Protein AF-A0AA41K4N7-F1 (afdb_monomer)

Radius of gyration: 13.3 Å; Cα contacts (8 Å, |Δi|>4): 81; chains: 1; bounding box: 27×21×44 Å

pLDDT: mean 80.37, std 16.08, range [36.47, 93.69]

Sequence (60 aa):
MKEKINDYEMSIRKTTKKFAKCSICGYQRPEMYLIHRRGDSYYLCRECVSYFLAIAALME

Solvent-accessible surface area (backbone atoms only — not comparable to full-atom values): 3706 Å² total; per-residue (Å²): 131,87,81,73,85,72,90,67,64,63,49,78,42,83,39,79,64,71,82,51,44,16,74,83,80,61,52,70,44,79,57,32,29,42,36,37,46,89,90,45,78,42,43,27,33,65,69,56,46,52,52,52,51,54,53,56,67,70,73,110

Secondary structure (DSSP, 8-state):
------TT-EEEEEE--TTPBPTTT--B-SSEEEEEETTEEEEEEHHHHHHHHHHHHHT-

Foldseek 3Di:
DDPPPPVDPKDKDWDQPQPDAFPPPRDGDRTWIWIDDPNDITIHHPVVVVVVVVVVVVVD

Mean predicted aligned error: 7.54 Å

Structure (mmCIF, N/CA/C/O backbone):
data_AF-A0AA41K4N7-F1
#
_entry.id   AF-A0AA41K4N7-F1
#
loop_
_atom_site.group_PDB
_atom_site.id
_atom_site.type_symbol
_atom_site.label_atom_id
_atom_site.label_alt_id
_atom_site.label_comp_id
_atom_site.label_asym_id
_atom_site.label_entity_id
_atom_site.label_seq_id
_atom_site.pdbx_PDB_ins_code
_atom_site.Cartn_x
_atom_site.Cartn_y
_atom_site.Cartn_z
_atom_site.occupancy
_atom_site.B_iso_or_equiv
_atom_site.auth_seq_id
_atom_site.auth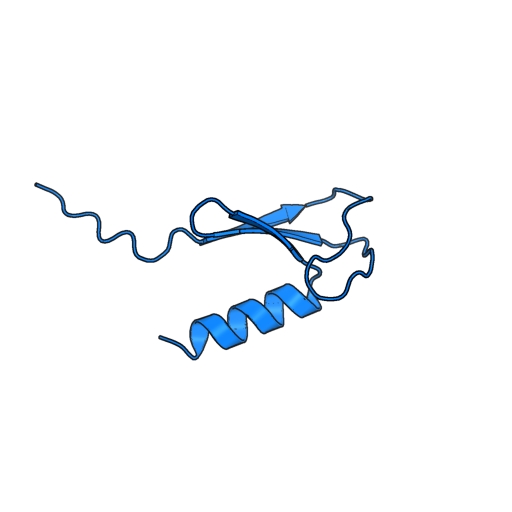_comp_id
_atom_site.auth_asym_id
_atom_site.auth_atom_id
_atom_site.pdbx_PDB_model_num
ATOM 1 N N . MET A 1 1 ? 2.732 13.957 -34.376 1.00 36.47 1 MET A N 1
ATOM 2 C CA . MET A 1 1 ? 2.175 12.877 -33.538 1.00 36.47 1 MET A CA 1
ATOM 3 C C . MET A 1 1 ? 3.005 12.855 -32.263 1.00 36.47 1 MET A C 1
ATOM 5 O O . MET A 1 1 ? 4.194 12.607 -32.359 1.00 36.47 1 MET A O 1
ATOM 9 N N . LYS A 1 2 ? 2.474 13.311 -31.119 1.00 41.28 2 LYS A N 1
ATOM 10 C CA . LYS A 1 2 ? 3.254 13.345 -29.868 1.00 41.28 2 LYS A CA 1
ATOM 11 C C . LYS A 1 2 ? 3.191 11.952 -29.251 1.00 41.28 2 LYS A C 1
ATOM 13 O O . LYS A 1 2 ? 2.190 11.623 -28.622 1.00 41.28 2 LYS A O 1
ATOM 18 N N . GLU A 1 3 ? 4.220 11.144 -29.475 1.00 41.72 3 GLU A N 1
ATOM 19 C CA . GLU A 1 3 ? 4.439 9.915 -28.714 1.00 41.72 3 GLU A CA 1
ATOM 20 C C . GLU A 1 3 ? 4.640 10.295 -27.247 1.00 41.72 3 GLU A C 1
ATOM 22 O O . GLU A 1 3 ? 5.674 10.823 -26.844 1.00 41.72 3 GLU A O 1
ATOM 27 N N . LYS A 1 4 ? 3.592 10.099 -26.444 1.00 41.06 4 LYS A N 1
ATOM 28 C CA . LYS A 1 4 ? 3.723 10.061 -24.993 1.00 41.06 4 LYS A CA 1
ATOM 29 C C . LYS A 1 4 ? 4.275 8.687 -24.653 1.00 41.06 4 LYS A C 1
ATOM 31 O O . LYS A 1 4 ? 3.512 7.732 -24.549 1.00 41.06 4 LYS A O 1
ATOM 36 N N . ILE A 1 5 ? 5.588 8.597 -24.491 1.00 44.06 5 ILE A N 1
ATOM 37 C CA . ILE A 1 5 ? 6.204 7.469 -23.795 1.00 44.06 5 ILE A CA 1
ATOM 38 C C . ILE A 1 5 ? 5.745 7.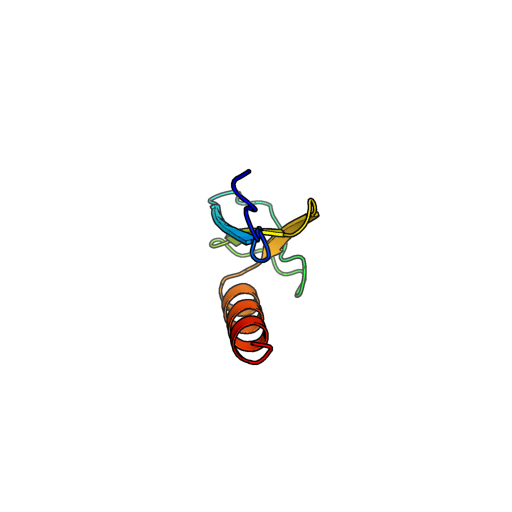594 -22.337 1.00 44.06 5 ILE A C 1
ATOM 40 O O . ILE A 1 5 ? 6.265 8.404 -21.575 1.00 44.06 5 ILE A O 1
ATOM 44 N N . ASN A 1 6 ? 4.665 6.895 -21.994 1.00 48.31 6 ASN A N 1
ATOM 45 C CA . ASN A 1 6 ? 4.026 6.932 -20.681 1.00 48.31 6 ASN A CA 1
ATOM 46 C C . ASN A 1 6 ? 4.445 5.676 -19.901 1.00 48.31 6 ASN A C 1
ATOM 48 O O . ASN A 1 6 ? 3.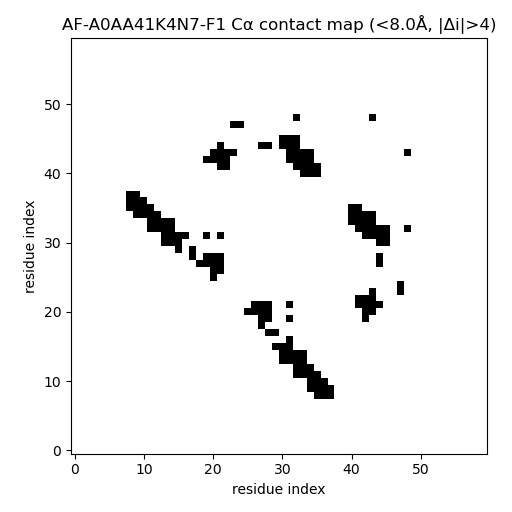612 4.858 -19.527 1.00 48.31 6 ASN A O 1
ATOM 52 N N . ASP A 1 7 ? 5.751 5.495 -19.694 1.00 50.19 7 ASP A N 1
ATOM 53 C CA . ASP A 1 7 ? 6.298 4.304 -19.018 1.00 50.19 7 ASP A CA 1
ATOM 54 C C . ASP A 1 7 ? 6.147 4.343 -17.479 1.00 50.19 7 ASP A C 1
ATOM 56 O O . ASP A 1 7 ? 6.516 3.406 -16.775 1.00 50.19 7 ASP A O 1
ATOM 60 N N . TYR A 1 8 ? 5.525 5.397 -16.934 1.00 52.88 8 TYR A N 1
ATOM 61 C CA . TYR A 1 8 ? 5.462 5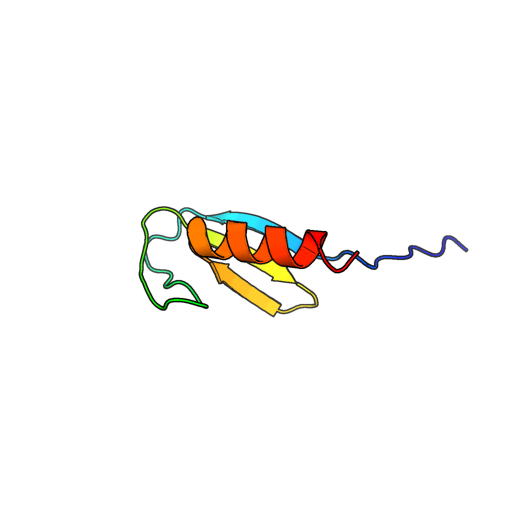.673 -15.494 1.00 52.88 8 TYR A CA 1
ATOM 62 C C . TYR A 1 8 ? 4.054 6.026 -14.982 1.00 52.88 8 TYR A C 1
ATOM 64 O O . TYR A 1 8 ? 3.897 6.938 -14.173 1.00 52.88 8 TYR A O 1
ATOM 72 N N . GLU A 1 9 ? 2.995 5.314 -15.389 1.00 70.19 9 GLU A N 1
ATOM 73 C CA . GLU A 1 9 ? 1.675 5.464 -14.739 1.00 70.19 9 GLU A CA 1
ATOM 74 C C . GLU A 1 9 ? 1.646 4.799 -13.349 1.00 70.19 9 GLU A C 1
ATOM 76 O O . GLU A 1 9 ? 0.905 3.846 -13.089 1.00 70.19 9 GLU A O 1
ATOM 81 N N . MET A 1 10 ? 2.489 5.296 -12.442 1.00 78.12 10 MET A N 1
ATOM 82 C CA . MET A 1 10 ? 2.401 5.040 -11.015 1.00 78.12 10 MET A CA 1
ATOM 83 C C . MET A 1 10 ? 2.037 6.337 -10.295 1.00 78.12 10 MET A C 1
ATOM 85 O O . MET A 1 10 ? 2.737 7.339 -10.409 1.00 78.12 10 MET A O 1
ATOM 89 N N . SER A 1 11 ? 0.956 6.324 -9.516 1.00 86.50 11 SER A N 1
ATOM 90 C CA . SER A 1 11 ? 0.612 7.440 -8.630 1.00 86.50 11 SER A CA 1
ATOM 91 C C . SER A 1 11 ? 0.483 6.966 -7.192 1.00 86.50 11 SER A C 1
ATOM 93 O O . SER A 1 11 ? -0.055 5.893 -6.923 1.00 86.50 11 SER A O 1
ATOM 95 N N . ILE A 1 12 ? 0.987 7.775 -6.262 1.00 88.12 12 ILE A N 1
ATOM 96 C CA . ILE A 1 12 ? 0.957 7.488 -4.830 1.00 88.12 12 ILE A CA 1
ATOM 97 C C . ILE A 1 12 ? 0.224 8.627 -4.140 1.00 88.12 12 ILE A C 1
ATOM 99 O O . ILE A 1 12 ? 0.575 9.795 -4.302 1.00 88.12 12 ILE A O 1
ATOM 103 N N . ARG A 1 13 ? -0.804 8.296 -3.360 1.00 90.19 13 ARG A N 1
ATOM 104 C CA . ARG A 1 13 ? -1.580 9.274 -2.593 1.00 90.19 13 ARG A CA 1
ATOM 105 C C . ARG A 1 13 ? -1.682 8.826 -1.148 1.00 90.19 13 ARG A C 1
ATOM 107 O O . ARG A 1 13 ? -2.089 7.699 -0.873 1.00 90.19 13 ARG A O 1
ATOM 114 N N . LYS A 1 14 ? -1.357 9.714 -0.208 1.00 89.06 14 LYS A N 1
ATOM 115 C CA . LYS A 1 14 ? -1.636 9.469 1.211 1.00 89.06 14 LYS A CA 1
ATOM 116 C C . LYS A 1 14 ? -3.151 9.396 1.406 1.00 89.06 14 LYS A C 1
ATOM 118 O O . LYS A 1 14 ? -3.887 10.231 0.886 1.00 89.06 14 LYS A O 1
ATOM 123 N N . THR A 1 15 ? -3.618 8.397 2.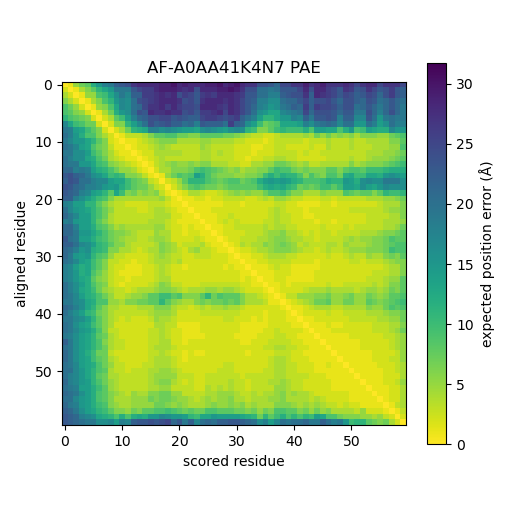144 1.00 84.06 15 THR A N 1
ATOM 124 C CA . THR A 1 15 ? -5.039 8.198 2.426 1.00 84.06 15 THR A CA 1
ATOM 125 C C . THR A 1 15 ? -5.284 8.123 3.926 1.00 84.06 15 THR A C 1
ATOM 127 O O . THR A 1 15 ? -4.508 7.541 4.679 1.00 84.06 15 THR A O 1
ATOM 130 N N . THR A 1 16 ? -6.392 8.713 4.364 1.00 75.75 16 THR A N 1
ATOM 131 C CA . THR A 1 16 ? -6.879 8.666 5.750 1.00 75.75 16 THR A CA 1
ATOM 132 C C . THR A 1 16 ? -7.873 7.525 5.970 1.00 75.75 16 THR A C 1
ATOM 134 O O . THR A 1 16 ? -8.570 7.487 6.986 1.00 75.75 16 THR A O 1
ATOM 137 N N . LYS A 1 17 ? -7.977 6.587 5.015 1.00 75.69 17 LYS A N 1
ATOM 138 C CA . LYS A 1 17 ? -8.929 5.475 5.069 1.00 75.69 17 LYS A CA 1
ATOM 139 C C . LYS A 1 17 ? -8.551 4.523 6.205 1.00 75.69 17 LYS A C 1
ATOM 141 O O . LYS A 1 17 ? -7.742 3.615 6.047 1.00 75.69 17 LYS A O 1
ATOM 146 N N . LYS A 1 18 ? -9.185 4.746 7.357 1.00 64.75 18 LYS A N 1
ATOM 147 C CA . LYS A 1 18 ? -8.856 4.144 8.656 1.00 64.75 18 LYS A CA 1
ATOM 148 C C . LYS A 1 18 ? -8.932 2.614 8.695 1.00 64.75 18 LYS A C 1
ATOM 150 O O . LYS A 1 18 ? -8.347 2.027 9.593 1.00 64.75 18 LYS A O 1
ATOM 155 N N . PHE A 1 19 ? -9.630 1.979 7.748 1.00 71.62 19 PHE A N 1
ATOM 156 C CA . PHE A 1 19 ? -9.922 0.537 7.739 1.00 71.62 19 PHE A CA 1
ATOM 157 C C . PHE A 1 19 ? -9.188 -0.266 6.653 1.00 71.62 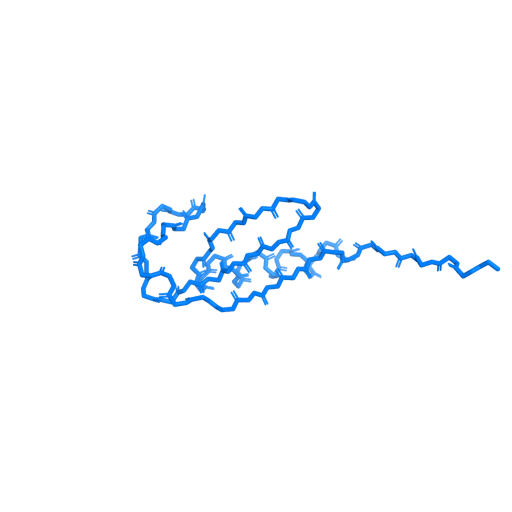19 PHE A C 1
ATOM 159 O O . PHE A 1 19 ? -9.464 -1.450 6.480 1.00 71.62 19 PHE A O 1
ATOM 166 N N . ALA A 1 20 ? -8.264 0.345 5.905 1.00 80.31 20 ALA A N 1
ATOM 167 C CA . ALA A 1 20 ? -7.485 -0.392 4.915 1.00 80.31 20 ALA A CA 1
ATOM 168 C C . ALA A 1 20 ? -6.342 -1.177 5.586 1.00 80.31 20 ALA A C 1
ATOM 170 O O . ALA A 1 20 ? -5.580 -0.622 6.380 1.00 80.31 20 ALA A O 1
ATOM 171 N N . LYS A 1 21 ? -6.210 -2.465 5.249 1.00 91.19 21 LYS A N 1
ATOM 172 C CA . LYS A 1 21 ? -5.033 -3.278 5.590 1.00 91.19 21 LYS A CA 1
ATOM 173 C 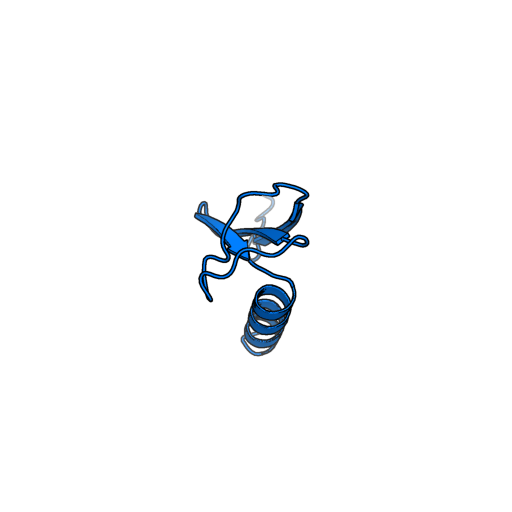C . LYS A 1 21 ? -3.966 -3.109 4.515 1.00 91.19 21 LYS A C 1
ATOM 175 O O . LYS A 1 21 ? -4.297 -2.929 3.345 1.00 91.19 21 LYS A O 1
ATOM 180 N N . CYS A 1 22 ? -2.699 -3.179 4.912 1.00 92.75 22 CYS A N 1
ATOM 181 C CA . CYS A 1 22 ? -1.597 -3.195 3.962 1.00 92.75 22 CYS A CA 1
ATOM 182 C C . CYS A 1 22 ? -1.690 -4.435 3.064 1.00 92.75 22 CYS A C 1
ATOM 184 O O . CYS A 1 22 ? -1.736 -5.551 3.577 1.00 92.75 22 CYS A O 1
ATOM 186 N N . SER A 1 23 ? -1.668 -4.251 1.744 1.00 92.56 23 SER A N 1
ATOM 187 C CA . SER A 1 23 ? -1.697 -5.341 0.762 1.00 92.56 23 SER A CA 1
ATOM 188 C C . SER A 1 23 ? -0.452 -6.235 0.819 1.00 92.56 23 SER A C 1
ATOM 190 O O . SER A 1 23 ? -0.509 -7.357 0.337 1.00 92.56 23 SER A O 1
ATOM 192 N N . ILE A 1 24 ? 0.655 -5.758 1.405 1.00 92.50 24 ILE A N 1
ATOM 193 C CA . ILE A 1 24 ? 1.907 -6.523 1.526 1.00 92.50 24 ILE A CA 1
ATOM 194 C C . ILE A 1 24 ? 2.000 -7.245 2.870 1.00 92.50 24 ILE A C 1
ATOM 196 O O . ILE A 1 24 ? 2.162 -8.457 2.910 1.00 92.50 24 ILE A O 1
ATOM 200 N N . CYS A 1 25 ? 1.902 -6.512 3.982 1.00 93.69 25 CYS A N 1
ATOM 201 C CA . CYS A 1 25 ? 2.144 -7.080 5.311 1.00 93.69 25 CYS A CA 1
ATOM 202 C C . CYS A 1 25 ? 0.866 -7.411 6.098 1.00 93.69 25 CYS A C 1
ATOM 204 O O . CYS A 1 25 ? 0.954 -7.933 7.203 1.00 93.69 25 CYS A O 1
ATOM 206 N N . GLY A 1 26 ? -0.323 -7.079 5.585 1.00 92.44 26 GLY A N 1
ATOM 207 C CA . GLY A 1 26 ? -1.614 -7.391 6.215 1.00 92.44 26 GLY A CA 1
ATOM 208 C C . GLY A 1 26 ? -1.987 -6.529 7.428 1.00 92.44 26 GLY A C 1
ATOM 209 O O . GLY A 1 26 ? -3.145 -6.538 7.851 1.00 92.44 26 GLY A O 1
ATOM 210 N N . TYR A 1 27 ? -1.052 -5.748 7.975 1.00 89.69 27 TYR A N 1
ATOM 211 C CA . TYR A 1 27 ? -1.308 -4.889 9.131 1.00 89.69 27 TYR A CA 1
ATOM 212 C C . TYR A 1 27 ? -2.155 -3.666 8.771 1.00 89.69 27 TYR A C 1
ATOM 214 O O . TYR A 1 27 ? -1.966 -3.027 7.734 1.00 89.69 27 TYR A O 1
ATOM 222 N N . GLN A 1 28 ? -3.067 -3.309 9.674 1.00 88.19 28 GLN A N 1
ATOM 223 C CA . GLN A 1 28 ? -3.804 -2.051 9.631 1.00 88.19 28 GLN A CA 1
ATOM 224 C C . GLN A 1 28 ? -2.985 -0.976 10.348 1.00 88.19 28 GLN A C 1
ATOM 226 O O . GLN A 1 28 ? -2.585 -1.149 11.500 1.00 88.19 28 GLN A O 1
ATOM 231 N N . ARG A 1 29 ? -2.716 0.134 9.661 1.00 87.12 29 ARG A N 1
ATOM 232 C CA . ARG A 1 29 ? -1.957 1.267 10.200 1.00 87.12 29 ARG A CA 1
ATOM 233 C C . ARG A 1 29 ? -2.778 2.554 10.043 1.00 87.12 29 ARG A C 1
ATOM 235 O O . ARG A 1 29 ? -3.596 2.638 9.131 1.00 87.12 29 ARG A O 1
ATOM 242 N N . PRO A 1 30 ? -2.580 3.558 10.914 1.00 84.06 30 PRO A N 1
ATOM 243 C CA . PRO A 1 30 ? -3.280 4.839 10.800 1.00 84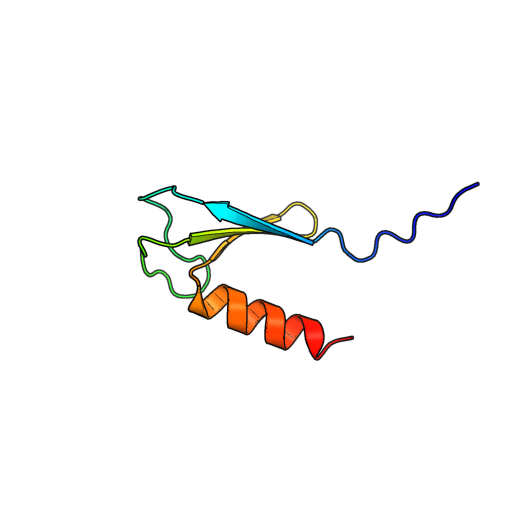.06 30 PRO A CA 1
ATOM 244 C C . PRO A 1 30 ? -2.841 5.634 9.564 1.00 84.06 30 PRO A C 1
ATOM 246 O O . PRO A 1 30 ? -3.636 6.377 8.994 1.00 84.06 30 PRO A O 1
ATOM 249 N N . GLU A 1 31 ? -1.587 5.468 9.144 1.00 88.44 31 GLU A N 1
ATOM 250 C CA . GLU A 1 31 ? -1.046 6.070 7.932 1.00 88.44 31 GLU A CA 1
ATOM 251 C C . GLU A 1 31 ? -0.944 5.023 6.823 1.00 88.44 31 GLU A C 1
ATOM 253 O O . GLU A 1 31 ? -0.218 4.032 6.945 1.00 88.44 31 GLU A O 1
ATOM 258 N N . MET A 1 32 ? -1.676 5.270 5.739 1.00 91.56 32 MET A N 1
ATOM 259 C CA . MET A 1 32 ? -1.759 4.394 4.579 1.00 91.56 32 MET A CA 1
ATOM 260 C C . MET A 1 32 ? -1.578 5.210 3.298 1.00 91.56 32 MET A C 1
ATOM 262 O O . MET A 1 32 ? -1.888 6.403 3.238 1.00 91.56 32 MET A O 1
ATOM 266 N N . TYR A 1 33 ? -1.112 4.543 2.252 1.00 91.69 33 TYR A N 1
ATOM 267 C CA . TYR A 1 33 ? -0.883 5.098 0.929 1.00 91.69 33 TYR A CA 1
ATOM 268 C C . TYR A 1 33 ? -1.635 4.258 -0.091 1.00 91.69 33 TYR A C 1
ATOM 270 O O . TYR A 1 33 ? -1.541 3.035 -0.082 1.00 91.69 33 TYR A O 1
ATOM 278 N N . LEU A 1 34 ? -2.397 4.915 -0.957 1.00 91.56 34 LEU A N 1
ATOM 279 C CA . LEU A 1 34 ? -3.002 4.291 -2.119 1.00 91.56 34 LEU A CA 1
ATOM 280 C C . LEU A 1 34 ? -2.032 4.424 -3.287 1.00 91.56 34 LEU A C 1
ATOM 282 O O . LEU A 1 34 ? -1.664 5.537 -3.669 1.00 91.56 34 LEU A O 1
ATOM 286 N N . ILE A 1 35 ? -1.616 3.285 -3.817 1.00 90.69 35 ILE A N 1
ATOM 287 C CA . ILE A 1 35 ? -0.740 3.178 -4.972 1.00 90.69 35 ILE A CA 1
ATOM 288 C C . ILE A 1 35 ? -1.577 2.709 -6.144 1.00 90.69 35 ILE A C 1
ATOM 290 O O . ILE A 1 35 ? -2.154 1.628 -6.078 1.00 90.69 35 ILE A O 1
ATOM 294 N N . HIS A 1 36 ? -1.601 3.492 -7.214 1.00 88.50 36 HIS A N 1
ATOM 295 C CA . HIS A 1 36 ? -2.143 3.066 -8.496 1.00 88.50 36 HIS A CA 1
ATOM 296 C C . HIS A 1 36 ? -0.995 2.747 -9.438 1.00 88.50 36 HIS A C 1
ATOM 298 O O . HIS A 1 36 ? -0.122 3.596 -9.609 1.00 88.50 36 HIS A O 1
ATOM 304 N N . ARG A 1 37 ? -0.990 1.558 -10.043 1.00 84.19 37 ARG A N 1
ATOM 305 C CA . ARG A 1 37 ? 0.011 1.150 -11.037 1.00 84.19 37 ARG A CA 1
ATOM 306 C C . ARG A 1 37 ? -0.641 0.268 -12.095 1.00 84.19 37 ARG A C 1
ATOM 308 O O . ARG A 1 37 ? -1.207 -0.757 -11.740 1.00 84.19 37 ARG A O 1
ATOM 315 N N . ARG A 1 38 ? -0.526 0.641 -13.377 1.00 82.12 38 ARG A N 1
ATOM 316 C CA . ARG A 1 38 ? -1.018 -0.153 -14.531 1.00 82.12 38 ARG A CA 1
ATOM 317 C C . ARG A 1 38 ? -2.483 -0.628 -14.397 1.00 82.12 38 ARG A C 1
ATOM 319 O O . ARG A 1 38 ? -2.820 -1.725 -14.816 1.00 82.12 38 ARG A O 1
ATOM 326 N N . GLY A 1 39 ? -3.348 0.201 -13.807 1.00 81.38 39 GLY A N 1
ATOM 327 C CA . GLY A 1 39 ? -4.770 -0.111 -13.584 1.00 81.38 39 GLY A CA 1
ATOM 328 C C . GLY A 1 39 ? -5.087 -0.784 -12.243 1.00 81.38 39 GLY A C 1
ATOM 329 O O . GLY A 1 39 ? -6.235 -0.737 -11.804 1.00 81.38 39 GLY A O 1
ATOM 330 N N . ASP A 1 40 ? -4.087 -1.312 -11.537 1.00 86.25 40 ASP A N 1
ATOM 331 C CA . ASP A 1 40 ? -4.261 -1.892 -10.206 1.00 86.25 40 ASP A CA 1
ATOM 332 C C . ASP A 1 40 ? -4.108 -0.854 -9.095 1.00 86.25 40 ASP A C 1
ATOM 334 O O . ASP A 1 40 ? -3.410 0.154 -9.239 1.00 86.25 40 ASP A O 1
ATOM 338 N N . SER A 1 41 ? -4.763 -1.115 -7.961 1.00 89.25 41 SER A N 1
ATOM 339 C CA . SER A 1 41 ? -4.776 -0.234 -6.792 1.00 89.25 41 SER A CA 1
ATOM 340 C C . SER A 1 41 ? -4.439 -0.999 -5.515 1.00 89.25 41 SER A C 1
ATOM 342 O O . SER A 1 41 ? -5.126 -1.955 -5.163 1.00 89.25 41 SER A O 1
ATOM 344 N N . TYR A 1 42 ? -3.428 -0.538 -4.781 1.00 90.44 42 TYR A N 1
ATOM 345 C CA . TYR A 1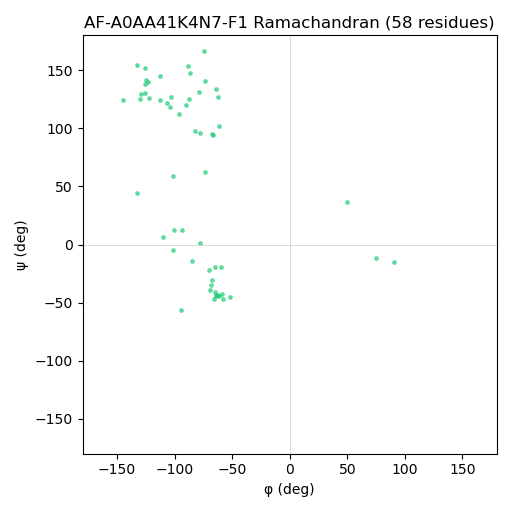 42 ? -2.919 -1.190 -3.574 1.00 90.44 42 TYR A CA 1
ATOM 346 C C . TYR A 1 42 ? -2.909 -0.221 -2.398 1.00 90.44 42 TYR A C 1
ATOM 348 O O . TYR A 1 42 ? -2.499 0.930 -2.537 1.00 90.44 42 TYR A O 1
ATOM 356 N N . TYR A 1 43 ? -3.307 -0.691 -1.218 1.00 92.31 43 TYR A N 1
ATOM 357 C CA . TYR A 1 43 ? -3.152 0.070 0.018 1.00 92.31 43 TYR A CA 1
ATOM 358 C C . TYR A 1 43 ? -1.879 -0.386 0.718 1.00 92.31 43 TYR A C 1
ATOM 360 O O . TYR A 1 43 ? -1.823 -1.513 1.194 1.00 92.31 43 TYR A O 1
ATOM 368 N N . LEU A 1 44 ? -0.858 0.463 0.804 1.00 92.62 44 LEU A N 1
ATOM 369 C CA . LEU A 1 44 ? 0.400 0.143 1.480 1.00 92.62 44 LEU A CA 1
ATOM 370 C C . LEU A 1 44 ? 0.589 0.996 2.734 1.00 92.62 44 LEU A C 1
ATOM 372 O O . LEU A 1 44 ? 0.216 2.167 2.766 1.00 92.62 44 LEU A O 1
ATOM 376 N N . CYS A 1 45 ? 1.197 0.425 3.773 1.00 93.31 45 CYS A N 1
ATOM 377 C CA . CYS A 1 45 ? 1.692 1.218 4.896 1.00 93.31 45 CYS A CA 1
ATOM 378 C C . CYS A 1 45 ? 2.970 1.979 4.502 1.00 93.31 45 CYS A C 1
ATOM 380 O O . CYS A 1 45 ? 3.607 1.669 3.492 1.00 93.31 45 CYS A O 1
ATOM 382 N N . ARG A 1 46 ? 3.371 2.951 5.332 1.00 91.25 46 ARG A N 1
ATOM 383 C CA . ARG A 1 46 ? 4.582 3.763 5.123 1.00 91.25 46 ARG A CA 1
ATOM 384 C C . ARG A 1 46 ? 5.842 2.923 4.871 1.00 91.25 46 ARG A C 1
ATOM 386 O O . ARG A 1 46 ? 6.604 3.214 3.961 1.00 91.25 46 ARG A O 1
ATOM 393 N N . GLU A 1 47 ? 6.056 1.873 5.658 1.00 93.00 47 GLU A N 1
ATOM 394 C CA . GLU A 1 47 ? 7.249 1.023 5.536 1.00 93.00 47 GLU A CA 1
ATOM 395 C C . GLU A 1 47 ? 7.268 0.275 4.195 1.00 93.00 47 GLU A C 1
ATOM 397 O O . GLU A 1 47 ? 8.263 0.306 3.472 1.00 93.00 47 GLU A O 1
ATOM 402 N N . CYS A 1 48 ? 6.138 -0.332 3.815 1.00 93.69 48 CYS A N 1
ATOM 403 C CA . CYS A 1 48 ? 6.027 -1.069 2.559 1.00 93.69 48 CYS A CA 1
ATOM 404 C C . CYS A 1 48 ? 6.086 -0.155 1.330 1.00 93.69 48 CYS A C 1
ATOM 406 O O . CYS A 1 48 ? 6.652 -0.569 0.323 1.00 93.69 48 CYS A O 1
ATOM 408 N N . VAL A 1 49 ? 5.541 1.070 1.385 1.00 91.62 49 VAL A N 1
ATOM 409 C CA . VAL A 1 49 ? 5.659 2.004 0.250 1.00 91.62 49 VAL A CA 1
ATOM 410 C C . VAL A 1 49 ? 7.094 2.488 0.070 1.00 91.62 49 VAL A C 1
ATOM 412 O O . VAL A 1 49 ? 7.561 2.549 -1.062 1.00 91.62 49 VAL A O 1
ATOM 415 N N . SER A 1 50 ? 7.824 2.757 1.157 1.00 91.44 50 SER A N 1
ATOM 416 C CA . SER A 1 50 ? 9.244 3.113 1.075 1.00 91.44 50 SER A CA 1
ATOM 417 C C . SER A 1 50 ? 10.073 1.983 0.469 1.00 91.44 50 SER A C 1
ATOM 419 O O . SER A 1 50 ? 10.890 2.233 -0.411 1.00 91.44 50 SER A O 1
ATOM 421 N N . TYR A 1 51 ? 9.832 0.738 0.892 1.00 91.50 51 TYR A N 1
ATOM 422 C CA . TYR A 1 51 ? 10.518 -0.427 0.329 1.00 91.50 51 TYR A CA 1
ATOM 423 C C . TYR A 1 51 ? 10.181 -0.632 -1.154 1.00 91.50 51 TYR A C 1
ATOM 425 O O . TYR A 1 51 ? 11.071 -0.852 -1.972 1.00 91.50 51 TYR A O 1
ATOM 433 N N . PHE A 1 52 ? 8.902 -0.485 -1.514 1.00 87.38 52 PHE A N 1
ATOM 434 C CA . PHE A 1 52 ? 8.446 -0.554 -2.899 1.00 87.38 52 PHE A CA 1
ATOM 435 C C . PHE A 1 52 ? 9.144 0.492 -3.783 1.00 87.38 52 PHE A C 1
ATOM 437 O O . PHE A 1 52 ? 9.625 0.159 -4.863 1.00 87.38 52 PHE A O 1
ATOM 444 N N . LEU A 1 53 ? 9.224 1.744 -3.320 1.00 86.00 53 LEU A N 1
ATOM 445 C CA . LEU A 1 53 ? 9.888 2.835 -4.036 1.00 86.00 53 LEU A CA 1
ATOM 446 C C . LEU A 1 53 ? 11.396 2.611 -4.176 1.00 86.00 53 LEU A C 1
ATOM 448 O O . LEU A 1 53 ? 11.944 2.861 -5.243 1.00 86.00 53 LEU A O 1
ATOM 452 N N . ALA A 1 54 ? 12.053 2.110 -3.128 1.00 89.00 54 ALA A N 1
ATOM 453 C CA . ALA A 1 54 ? 13.478 1.797 -3.171 1.00 89.00 54 ALA A CA 1
ATOM 454 C C . ALA A 1 54 ? 13.791 0.714 -4.214 1.00 89.00 54 ALA A C 1
ATOM 456 O O . ALA A 1 54 ? 14.727 0.875 -4.987 1.00 89.00 54 ALA A O 1
ATOM 457 N N . ILE A 1 55 ? 12.988 -0.356 -4.285 1.00 86.44 55 ILE A N 1
ATOM 458 C CA . ILE A 1 55 ? 13.143 -1.378 -5.333 1.00 86.44 55 ILE A CA 1
ATOM 459 C C . ILE A 1 55 ? 12.881 -0.782 -6.715 1.00 86.44 55 ILE A C 1
ATOM 461 O O . ILE A 1 55 ? 13.630 -1.064 -7.643 1.00 86.44 55 ILE A O 1
ATOM 465 N N . ALA A 1 56 ? 11.830 0.030 -6.865 1.00 82.06 56 ALA A N 1
ATOM 466 C CA . ALA A 1 56 ? 11.491 0.634 -8.150 1.00 82.06 56 ALA A CA 1
ATOM 467 C C . ALA A 1 56 ? 12.637 1.499 -8.700 1.00 82.06 56 ALA A C 1
ATOM 469 O O . ALA A 1 56 ? 12.955 1.372 -9.874 1.00 82.06 56 ALA A O 1
ATOM 470 N N . ALA A 1 57 ? 13.289 2.291 -7.843 1.00 82.00 57 ALA A N 1
ATOM 471 C CA . ALA A 1 57 ? 14.436 3.124 -8.210 1.00 82.00 57 ALA A CA 1
ATOM 472 C C . ALA A 1 57 ? 15.715 2.323 -8.524 1.00 82.00 57 ALA A C 1
ATOM 474 O O . ALA A 1 57 ? 16.613 2.825 -9.187 1.00 82.00 57 ALA A O 1
ATOM 475 N N . LEU A 1 58 ? 15.830 1.084 -8.030 1.00 83.25 58 LEU A N 1
ATOM 476 C CA . LEU A 1 58 ? 16.959 0.194 -8.333 1.00 83.25 58 LEU A CA 1
ATOM 477 C C . LEU A 1 58 ? 16.781 -0.586 -9.643 1.00 83.25 58 LEU A C 1
ATOM 479 O O . LEU A 1 58 ? 17.736 -1.205 -10.101 1.00 83.25 58 LEU A O 1
ATOM 483 N N . MET A 1 59 ? 15.570 -0.611 -10.205 1.00 71.38 59 MET A N 1
ATOM 484 C CA . MET A 1 59 ? 15.264 -1.305 -11.461 1.00 71.38 59 MET A CA 1
ATOM 485 C C . MET A 1 59 ? 15.202 -0.359 -12.675 1.00 71.38 59 MET A C 1
ATOM 487 O O . MET A 1 59 ? 14.704 -0.779 -13.721 1.00 71.38 59 MET A O 1
ATOM 491 N N . GLU A 1 60 ? 15.670 0.887 -12.529 1.00 53.44 60 GLU A N 1
ATOM 492 C CA . GLU A 1 60 ? 15.884 1.848 -13.628 1.00 53.44 60 GLU A CA 1
ATOM 493 C C . GLU A 1 60 ? 17.165 1.558 -14.427 1.00 53.44 60 GLU A C 1
ATOM 495 O O . GLU A 1 60 ? 18.187 1.170 -13.813 1.00 53.44 60 GLU A O 1
#

Organism: NCBI:txid358743

Nearest PDB structures (foldseek):
  3lju-assembly1_X  TM=5.222E-01  e=5.614E+00  Homo sapiens